Protein AF-A0A7V8AJG6-F1 (afdb_monomer_lite)

Structure (mmCIF, N/CA/C/O backbone):
data_AF-A0A7V8AJG6-F1
#
_entry.id   AF-A0A7V8AJG6-F1
#
loop_
_atom_site.group_PDB
_atom_site.id
_atom_site.type_symbol
_atom_site.label_atom_id
_atom_site.label_alt_id
_atom_site.label_comp_id
_atom_site.label_asym_id
_atom_site.label_entity_id
_atom_site.label_seq_id
_atom_site.pdbx_PDB_ins_code
_atom_site.Cartn_x
_atom_site.Cartn_y
_atom_site.Cartn_z
_atom_site.occupancy
_atom_site.B_iso_or_equiv
_atom_site.auth_seq_id
_atom_site.auth_comp_id
_atom_site.auth_asym_id
_atom_site.auth_atom_id
_atom_site.pdbx_PDB_model_num
ATOM 1 N N . MET A 1 1 ? -6.478 6.641 -13.872 1.00 59.28 1 MET A N 1
ATOM 2 C CA . MET A 1 1 ? -6.845 5.529 -12.967 1.00 59.28 1 MET A CA 1
ATOM 3 C C . MET A 1 1 ? -8.175 5.844 -12.331 1.00 59.28 1 MET A C 1
ATOM 5 O O . MET A 1 1 ? -8.424 7.017 -12.094 1.00 59.28 1 MET A O 1
ATOM 9 N N . ARG A 1 2 ? -9.049 4.852 -12.159 1.00 57.66 2 ARG A N 1
ATOM 10 C CA . ARG A 1 2 ? -10.428 5.064 -11.701 1.00 57.66 2 ARG A CA 1
ATOM 11 C C . ARG A 1 2 ? -10.681 4.279 -10.411 1.00 57.66 2 ARG A C 1
ATOM 13 O O . ARG A 1 2 ? -10.069 3.217 -10.276 1.00 57.66 2 ARG A O 1
ATOM 20 N N . PRO A 1 3 ? -11.588 4.755 -9.545 1.00 49.12 3 PRO A N 1
ATOM 21 C CA . PRO A 1 3 ? -12.053 3.985 -8.399 1.00 49.12 3 PRO A CA 1
ATOM 22 C C . PRO A 1 3 ? -12.578 2.600 -8.811 1.00 49.12 3 PRO A C 1
ATOM 24 O O . PRO A 1 3 ? -13.205 2.464 -9.868 1.00 49.12 3 PRO A O 1
ATOM 27 N N . GLY A 1 4 ? -12.282 1.574 -8.017 1.00 54.56 4 GLY A N 1
ATOM 28 C CA . GLY A 1 4 ? -12.655 0.171 -8.217 1.00 54.56 4 GLY A CA 1
ATOM 29 C C . GLY A 1 4 ? -11.875 -0.580 -9.303 1.00 54.56 4 GLY A C 1
ATOM 30 O O . GLY A 1 4 ? -12.322 -1.633 -9.759 1.00 54.56 4 GLY A O 1
ATOM 31 N N . ARG A 1 5 ? -10.747 -0.049 -9.796 1.00 72.69 5 ARG A N 1
ATOM 32 C CA . ARG A 1 5 ? -9.955 -0.676 -10.875 1.00 72.69 5 ARG A CA 1
ATOM 33 C C . ARG A 1 5 ? -8.585 -1.141 -10.393 1.00 72.69 5 ARG A C 1
ATOM 35 O O . ARG A 1 5 ? -8.051 -0.682 -9.396 1.00 72.69 5 ARG A O 1
ATOM 42 N N . THR A 1 6 ? -7.976 -2.012 -11.189 1.00 66.62 6 THR A N 1
ATOM 43 C CA . THR A 1 6 ? -6.756 -2.784 -10.905 1.00 66.62 6 THR A CA 1
ATOM 44 C C . THR A 1 6 ? -5.538 -1.986 -10.406 1.00 66.62 6 THR A C 1
ATOM 46 O O . THR A 1 6 ? -4.662 -2.567 -9.770 1.00 66.62 6 THR A O 1
ATOM 49 N N . LEU A 1 7 ? -5.468 -0.681 -10.687 1.00 70.75 7 LEU A N 1
ATOM 50 C CA . LEU A 1 7 ? -4.368 0.210 -10.295 1.00 70.75 7 LEU A CA 1
ATOM 51 C C . LEU A 1 7 ? -4.814 1.371 -9.392 1.00 70.75 7 LEU A C 1
ATOM 53 O O . LEU A 1 7 ? -4.050 2.308 -9.216 1.00 70.75 7 LEU A O 1
ATOM 57 N N . GLU A 1 8 ? -6.029 1.352 -8.840 1.00 71.12 8 GLU A N 1
ATOM 58 C CA . GLU A 1 8 ? -6.557 2.443 -8.003 1.00 71.12 8 GLU A CA 1
ATOM 59 C C . GLU A 1 8 ? -5.588 2.886 -6.896 1.00 71.12 8 GLU A C 1
ATOM 61 O O . GLU A 1 8 ? -5.387 4.081 -6.704 1.00 71.12 8 GLU A O 1
ATOM 66 N N . TYR A 1 9 ? -4.924 1.934 -6.243 1.00 66.88 9 TYR A N 1
ATOM 67 C CA . TYR A 1 9 ? -3.983 2.187 -5.147 1.00 66.88 9 TYR A CA 1
ATOM 68 C C . TYR A 1 9 ? -2.528 2.398 -5.613 1.00 66.88 9 TYR A C 1
ATOM 70 O O . TYR A 1 9 ? -1.617 2.526 -4.803 1.00 66.88 9 TYR A O 1
ATOM 78 N N . LEU A 1 10 ? -2.294 2.450 -6.930 1.00 75.06 10 LEU A N 1
ATOM 79 C CA . LEU A 1 10 ? -0.976 2.559 -7.572 1.00 75.06 10 LEU A CA 1
ATOM 80 C C . LEU A 1 10 ? -0.875 3.789 -8.480 1.00 75.06 10 LEU A C 1
ATOM 82 O O . LEU A 1 10 ? -0.187 3.762 -9.501 1.00 75.06 10 LEU A O 1
ATOM 86 N N . THR A 1 11 ? -1.558 4.875 -8.118 1.00 73.56 11 THR A N 1
ATOM 87 C CA . THR A 1 11 ? -1.636 6.124 -8.897 1.00 73.56 11 THR A CA 1
ATOM 88 C C . THR A 1 11 ? -0.284 6.710 -9.262 1.00 73.56 11 THR A C 1
ATOM 90 O O . THR A 1 11 ? -0.077 7.047 -10.429 1.00 73.56 11 THR A O 1
ATOM 93 N N . ASP A 1 12 ? 0.654 6.744 -8.319 1.00 74.75 12 ASP A N 1
ATOM 94 C CA . ASP A 1 12 ? 2.021 7.203 -8.571 1.00 74.75 12 ASP A CA 1
ATOM 95 C C . ASP A 1 12 ? 2.769 6.292 -9.566 1.00 74.75 12 ASP A C 1
ATOM 97 O O . ASP A 1 12 ? 3.378 6.773 -10.523 1.00 74.75 12 ASP A O 1
ATOM 101 N N . TRP A 1 13 ? 2.665 4.968 -9.408 1.00 83.75 13 TRP A N 1
ATOM 102 C CA . TRP A 1 13 ? 3.324 4.010 -10.300 1.00 83.75 13 TRP A CA 1
ATOM 103 C C . TRP A 1 13 ? 2.747 4.043 -11.717 1.00 83.75 13 TRP A C 1
ATOM 105 O O . TRP A 1 13 ? 3.478 4.187 -12.700 1.00 83.75 13 TRP A O 1
ATOM 115 N N . GLY A 1 14 ? 1.427 3.928 -11.863 1.00 85.19 14 GLY A N 1
ATOM 116 C CA . GLY A 1 14 ? 0.853 3.881 -13.204 1.00 85.19 14 GLY A CA 1
ATOM 117 C C . GLY A 1 14 ? 0.744 5.244 -13.886 1.00 85.19 14 GLY A C 1
ATOM 118 O O . GLY A 1 14 ? 0.647 5.277 -15.108 1.00 85.19 14 GLY A O 1
ATOM 119 N N . GLY A 1 15 ? 0.875 6.358 -13.155 1.00 85.62 15 GLY A N 1
ATOM 120 C CA . GLY A 1 15 ? 1.160 7.665 -13.757 1.00 85.62 15 GLY A CA 1
ATOM 121 C C . GLY A 1 15 ? 2.518 7.699 -14.474 1.00 85.62 15 GLY A C 1
ATOM 122 O O . GLY A 1 15 ? 2.667 8.372 -15.490 1.00 85.62 15 GLY A O 1
ATOM 123 N N . LYS A 1 16 ? 3.494 6.909 -14.004 1.00 89.19 16 LYS A N 1
ATOM 124 C CA . LYS A 1 16 ? 4.844 6.794 -14.590 1.00 89.19 16 LYS A CA 1
ATOM 125 C C . LYS A 1 16 ? 4.948 5.726 -15.683 1.00 89.19 16 LYS A C 1
ATOM 127 O O . LYS A 1 16 ? 5.902 5.745 -16.461 1.00 89.19 16 LYS A O 1
ATOM 132 N N . THR A 1 17 ? 3.977 4.815 -15.769 1.00 90.50 17 THR A N 1
ATOM 133 C CA . THR A 1 17 ? 4.015 3.655 -16.679 1.00 90.50 17 THR A CA 1
ATOM 134 C C . THR A 1 17 ? 4.162 4.024 -18.160 1.00 90.50 17 THR A C 1
ATOM 136 O O . THR A 1 17 ? 4.997 3.397 -18.811 1.00 90.50 17 THR A O 1
ATOM 139 N N . PRO A 1 18 ? 3.476 5.047 -18.713 1.00 93.50 18 PRO A N 1
ATOM 140 C CA . PRO A 1 18 ? 3.686 5.437 -20.111 1.00 93.50 18 PRO A CA 1
ATOM 141 C C . PRO A 1 18 ? 5.137 5.844 -20.408 1.00 93.50 18 PRO A C 1
ATOM 143 O O . PRO A 1 18 ? 5.729 5.391 -21.384 1.00 93.50 18 PRO A O 1
ATOM 146 N N . GLY A 1 19 ? 5.748 6.642 -19.524 1.00 94.56 19 GLY A N 1
ATOM 147 C CA . GLY A 1 19 ? 7.148 7.049 -19.663 1.00 94.56 19 GLY A CA 1
ATOM 148 C C . GLY A 1 19 ? 8.129 5.889 -19.466 1.00 94.56 19 GLY A C 1
ATOM 149 O O . GLY A 1 19 ? 9.150 5.825 -20.144 1.00 94.56 19 GLY A O 1
ATOM 150 N N . MET A 1 20 ? 7.823 4.947 -18.569 1.00 96.19 20 MET A N 1
ATOM 151 C CA . MET A 1 20 ? 8.614 3.723 -18.403 1.00 96.19 20 MET A CA 1
ATOM 152 C C . MET A 1 20 ? 8.564 2.842 -19.655 1.00 96.19 20 MET A C 1
ATOM 154 O O . MET A 1 20 ? 9.616 2.399 -20.105 1.00 96.19 20 MET A O 1
ATOM 158 N N . ALA A 1 21 ? 7.383 2.654 -20.254 1.00 97.19 21 ALA A N 1
ATOM 159 C CA . ALA A 1 21 ? 7.225 1.893 -21.493 1.00 97.19 21 ALA A CA 1
ATOM 160 C C . ALA A 1 21 ? 8.066 2.484 -22.633 1.00 97.19 21 ALA A C 1
ATOM 162 O O . ALA A 1 21 ? 8.790 1.750 -23.299 1.00 97.19 21 ALA A O 1
ATOM 163 N N . ALA A 1 22 ? 8.051 3.812 -22.796 1.00 96.94 22 ALA A N 1
ATOM 164 C CA . ALA A 1 22 ? 8.871 4.494 -23.797 1.00 96.94 22 ALA A CA 1
ATOM 165 C C . ALA A 1 22 ? 10.381 4.270 -23.578 1.00 96.94 22 ALA A C 1
ATOM 167 O O . ALA A 1 22 ? 11.114 4.006 -24.528 1.00 96.94 22 ALA A O 1
ATOM 168 N N . ARG A 1 23 ? 10.858 4.317 -22.325 1.00 97.50 23 ARG A N 1
ATOM 169 C CA . ARG A 1 23 ? 12.274 4.048 -22.009 1.00 97.50 23 ARG A CA 1
ATOM 170 C C . ARG A 1 23 ? 12.662 2.596 -22.273 1.00 97.50 23 ARG A C 1
ATOM 172 O O . ARG A 1 23 ? 13.728 2.358 -22.828 1.00 97.50 23 ARG A O 1
ATOM 179 N N . VAL A 1 24 ? 11.810 1.638 -21.904 1.00 97.94 24 VAL A N 1
ATOM 180 C CA . VAL A 1 24 ? 12.038 0.212 -22.191 1.00 97.94 24 VAL A CA 1
ATOM 181 C C . VAL A 1 24 ? 12.092 -0.026 -23.700 1.00 97.94 24 VAL A C 1
ATOM 183 O O . VAL A 1 24 ? 13.005 -0.700 -24.165 1.00 97.94 24 VAL A O 1
ATOM 186 N N . ALA A 1 25 ? 11.185 0.582 -24.471 1.00 97.88 25 ALA A N 1
ATOM 187 C CA . ALA A 1 25 ? 11.209 0.506 -25.930 1.00 97.88 25 ALA A CA 1
ATOM 188 C C . ALA A 1 25 ? 12.516 1.066 -26.514 1.00 97.88 25 ALA A C 1
ATOM 190 O O . ALA A 1 25 ? 13.103 0.442 -27.393 1.00 97.88 25 ALA A O 1
ATOM 191 N N . GLY A 1 26 ? 13.012 2.189 -25.983 1.00 96.69 26 GLY A N 1
ATOM 192 C CA . GLY A 1 26 ? 14.315 2.741 -26.361 1.00 96.69 26 GLY A CA 1
ATOM 193 C C . GLY A 1 26 ? 15.481 1.797 -26.046 1.00 96.69 26 GLY A C 1
ATOM 194 O O . GLY A 1 26 ? 16.350 1.602 -26.889 1.00 96.69 26 GLY A O 1
ATOM 195 N N . ILE A 1 27 ? 15.478 1.154 -24.873 1.00 96.75 27 ILE A N 1
ATOM 196 C CA . ILE A 1 27 ? 16.500 0.157 -24.508 1.00 96.75 27 ILE A CA 1
ATOM 197 C C . ILE A 1 27 ? 16.455 -1.036 -25.465 1.00 96.75 27 ILE A C 1
ATOM 199 O O . ILE A 1 27 ? 17.495 -1.432 -25.984 1.00 96.75 27 ILE A O 1
ATOM 203 N N . PHE A 1 28 ? 15.269 -1.592 -25.724 1.00 97.06 28 PHE A N 1
ATOM 204 C CA . PHE A 1 28 ? 15.108 -2.703 -26.665 1.00 97.06 28 PHE A CA 1
ATOM 205 C C . PHE A 1 28 ? 15.607 -2.325 -28.058 1.00 97.06 28 PHE A C 1
ATOM 207 O O . PHE A 1 28 ? 16.354 -3.087 -28.662 1.00 97.06 28 PHE A O 1
ATOM 214 N N . HIS A 1 29 ? 15.247 -1.130 -28.532 1.00 96.81 29 HIS A N 1
ATOM 215 C CA . HIS A 1 29 ? 15.690 -0.626 -29.824 1.00 96.81 29 HIS A CA 1
ATOM 216 C C . HIS A 1 29 ? 17.216 -0.539 -29.901 1.00 96.81 29 HIS A C 1
ATOM 218 O O . HIS A 1 29 ? 17.800 -1.128 -30.802 1.00 96.81 29 HIS A O 1
ATOM 224 N N . VAL A 1 30 ? 17.865 0.125 -28.938 1.00 96.12 30 VAL A N 1
ATOM 225 C CA . VAL A 1 30 ? 19.330 0.270 -28.917 1.00 96.12 30 VAL A CA 1
ATOM 226 C C . VAL A 1 30 ? 20.022 -1.090 -28.885 1.00 96.12 30 VAL A C 1
ATOM 228 O O . VAL A 1 30 ? 20.974 -1.304 -29.626 1.00 96.12 30 VAL A O 1
ATOM 231 N N . VAL A 1 31 ? 19.548 -2.026 -28.058 1.00 95.12 31 VAL A N 1
ATOM 232 C CA . VAL A 1 31 ? 20.142 -3.370 -27.958 1.00 95.12 31 VAL A CA 1
ATOM 233 C C . VAL A 1 31 ? 20.051 -4.128 -29.284 1.00 95.12 31 VAL A C 1
ATOM 235 O O . VAL A 1 31 ? 20.980 -4.848 -29.639 1.00 95.12 31 VAL A O 1
ATOM 238 N N . GLU A 1 32 ? 18.965 -3.956 -30.035 1.00 92.19 32 GLU A N 1
ATOM 239 C CA . GLU A 1 32 ? 18.766 -4.630 -31.323 1.00 92.19 32 GLU A CA 1
ATOM 240 C C . GLU A 1 32 ? 19.537 -3.981 -32.473 1.00 92.19 32 GLU A C 1
ATOM 242 O O . GLU A 1 32 ? 19.969 -4.675 -33.392 1.00 92.19 32 GLU A O 1
ATOM 247 N N . THR A 1 33 ? 19.734 -2.664 -32.426 1.00 92.50 33 THR A N 1
ATOM 248 C CA . THR A 1 33 ? 20.359 -1.896 -33.513 1.00 92.50 33 THR A CA 1
ATOM 249 C C . THR A 1 33 ? 21.839 -1.598 -33.288 1.00 92.50 33 THR A C 1
ATOM 251 O O . THR A 1 33 ? 22.509 -1.131 -34.210 1.00 92.50 33 THR A O 1
ATOM 254 N N . VAL A 1 34 ? 22.393 -1.913 -32.107 1.00 89.94 34 VAL A N 1
ATOM 255 C CA . VAL A 1 34 ? 23.791 -1.604 -31.754 1.00 89.94 34 VAL A CA 1
ATOM 256 C C . VAL A 1 34 ? 24.802 -2.183 -32.746 1.00 89.94 34 VAL A C 1
ATOM 258 O O . VAL A 1 34 ? 25.737 -1.492 -33.135 1.00 89.94 34 VAL A O 1
ATOM 261 N N . ILE A 1 35 ? 24.601 -3.419 -33.215 1.00 90.81 35 ILE A N 1
ATOM 262 C CA . ILE A 1 35 ? 25.522 -4.074 -34.160 1.00 90.81 35 ILE A CA 1
ATOM 263 C C . ILE A 1 35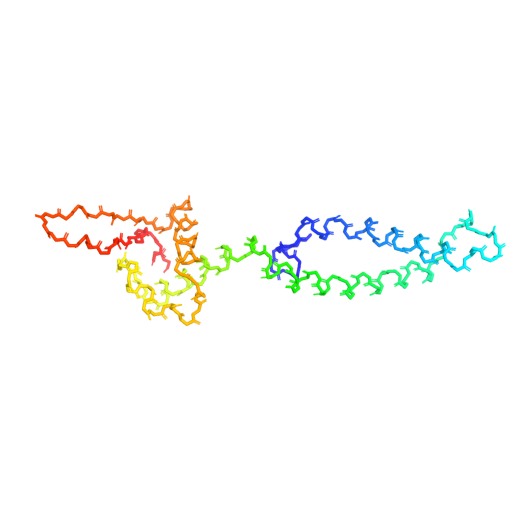 ? 25.449 -3.402 -35.537 1.00 90.81 35 ILE A C 1
ATOM 265 O O . ILE A 1 35 ? 26.476 -3.152 -36.166 1.00 90.81 35 ILE A O 1
ATOM 269 N N . ALA A 1 36 ? 24.239 -3.071 -35.989 1.00 90.00 36 ALA A N 1
ATOM 270 C CA . ALA A 1 36 ? 24.003 -2.422 -37.277 1.00 90.00 36 ALA A CA 1
ATOM 271 C C . ALA A 1 36 ? 24.352 -0.922 -37.277 1.00 90.00 36 ALA A C 1
ATOM 273 O O . ALA A 1 36 ? 24.395 -0.309 -38.337 1.00 90.00 36 ALA A O 1
ATOM 274 N N . HIS A 1 37 ? 24.630 -0.341 -36.107 1.00 88.62 37 HIS A N 1
ATOM 275 C CA . HIS A 1 37 ? 24.880 1.087 -35.911 1.00 88.62 37 HIS A CA 1
ATOM 276 C C . HIS A 1 37 ? 23.710 2.003 -36.308 1.00 88.62 37 HIS A C 1
ATOM 278 O O . HIS A 1 37 ? 23.904 3.168 -36.649 1.00 88.62 37 HIS A O 1
ATOM 284 N N . THR A 1 38 ? 22.479 1.492 -36.216 1.00 90.62 38 THR A N 1
ATOM 285 C CA . THR A 1 38 ? 21.252 2.190 -36.639 1.00 90.62 38 THR A CA 1
ATOM 286 C C . THR A 1 38 ? 20.400 2.707 -35.475 1.00 90.62 38 THR A C 1
ATOM 288 O O . THR A 1 38 ? 19.229 3.015 -35.643 1.00 90.62 38 THR A O 1
ATOM 291 N N . TRP A 1 39 ? 20.971 2.872 -34.278 1.00 88.31 39 TRP A N 1
ATOM 292 C CA . TRP A 1 39 ? 20.239 3.321 -33.076 1.00 88.31 39 TRP A CA 1
ATOM 293 C C . TRP A 1 39 ? 19.711 4.764 -33.124 1.00 88.31 39 TRP A C 1
ATOM 295 O O . TRP A 1 39 ? 19.058 5.209 -32.182 1.00 88.31 39 TRP A O 1
ATOM 305 N N . GLN A 1 40 ? 20.060 5.526 -34.163 1.00 90.38 40 GLN A N 1
ATOM 306 C CA . GLN A 1 40 ? 19.512 6.863 -34.404 1.00 90.38 40 GLN A CA 1
ATOM 307 C C . GLN A 1 40 ? 18.220 6.836 -35.226 1.00 90.38 40 GLN A C 1
ATOM 309 O O . GLN A 1 40 ? 17.581 7.876 -35.381 1.00 90.38 40 GLN A O 1
ATOM 314 N N . GLU A 1 41 ? 17.845 5.675 -35.761 1.00 92.75 41 GLU A N 1
ATOM 315 C CA . GLU A 1 41 ? 16.577 5.499 -36.456 1.00 92.75 41 GLU A CA 1
ATOM 316 C C . GLU A 1 41 ? 15.396 5.528 -35.477 1.00 92.75 41 GLU A C 1
ATOM 318 O O . GLU A 1 41 ? 15.539 5.411 -34.257 1.00 92.75 41 GLU A O 1
ATOM 323 N N . GLU A 1 42 ? 14.195 5.718 -36.019 1.00 95.31 42 GLU A N 1
ATOM 324 C CA . GLU A 1 42 ? 12.981 5.736 -35.211 1.00 95.31 42 GLU A CA 1
ATOM 325 C C . GLU A 1 42 ? 12.700 4.362 -34.589 1.00 95.31 42 GLU A C 1
ATOM 327 O O . GLU A 1 42 ? 12.921 3.314 -35.199 1.00 95.31 42 GLU A O 1
ATOM 332 N N . VAL A 1 43 ? 12.149 4.360 -33.370 1.00 96.12 43 VAL A N 1
ATOM 333 C CA . VAL A 1 43 ? 11.765 3.124 -32.678 1.00 96.12 43 VAL A CA 1
ATOM 334 C C . VAL A 1 43 ? 10.609 2.452 -33.434 1.00 96.12 43 VAL A C 1
ATOM 336 O O . VAL A 1 43 ? 9.519 3.027 -33.502 1.00 96.12 43 VAL A O 1
ATOM 339 N N . PRO A 1 44 ? 10.781 1.216 -33.944 1.00 96.00 44 PRO A N 1
ATOM 340 C CA . PRO A 1 44 ? 9.721 0.530 -34.668 1.00 96.00 44 PRO A CA 1
ATOM 341 C C . PRO A 1 44 ? 8.512 0.229 -33.779 1.00 96.00 44 PRO A C 1
ATOM 343 O O . PRO A 1 44 ? 8.647 -0.093 -32.593 1.00 96.00 44 PRO A O 1
ATOM 346 N N . LEU A 1 45 ? 7.319 0.206 -34.380 1.00 96.94 45 LEU A N 1
ATOM 347 C CA . LEU A 1 45 ? 6.076 -0.134 -33.676 1.00 96.94 45 LEU A CA 1
ATOM 348 C C . LEU A 1 45 ? 6.152 -1.506 -32.984 1.00 96.94 45 LEU A C 1
ATOM 350 O O . LEU A 1 45 ? 5.669 -1.661 -31.865 1.00 96.94 45 LEU A O 1
ATOM 354 N N . ALA A 1 46 ? 6.800 -2.489 -33.616 1.00 97.00 46 ALA A N 1
ATOM 355 C CA . ALA A 1 46 ? 6.995 -3.821 -33.045 1.00 97.00 46 ALA A CA 1
ATOM 356 C C . ALA A 1 46 ? 7.841 -3.796 -31.757 1.00 97.00 46 ALA A C 1
ATOM 358 O O . ALA A 1 46 ? 7.572 -4.541 -30.813 1.00 97.00 46 ALA A O 1
ATOM 359 N N . THR A 1 47 ? 8.838 -2.913 -31.679 1.00 97.25 47 THR A N 1
ATOM 360 C CA . THR A 1 47 ? 9.656 -2.727 -30.474 1.00 97.25 47 THR A CA 1
ATOM 361 C C . THR A 1 47 ? 8.839 -2.093 -29.354 1.00 97.25 47 THR A C 1
ATOM 363 O O . THR A 1 47 ? 8.893 -2.559 -28.214 1.00 97.25 47 THR A O 1
ATOM 366 N N . MET A 1 48 ? 8.008 -1.099 -29.681 1.00 97.69 48 MET A N 1
ATOM 367 C CA . MET A 1 48 ? 7.078 -0.506 -28.719 1.00 97.69 48 MET A CA 1
ATOM 368 C C . MET A 1 48 ? 6.052 -1.528 -28.204 1.00 97.69 48 MET A C 1
ATOM 370 O O . MET A 1 48 ? 5.793 -1.578 -27.004 1.00 97.69 48 MET A O 1
ATOM 374 N N . ALA A 1 49 ? 5.509 -2.382 -29.076 1.00 97.94 49 ALA A N 1
ATOM 375 C CA . ALA A 1 49 ? 4.571 -3.435 -28.683 1.00 97.94 49 ALA A CA 1
ATOM 376 C C . ALA A 1 49 ? 5.194 -4.403 -27.661 1.00 97.94 49 ALA A C 1
ATOM 378 O O . ALA A 1 49 ? 4.626 -4.621 -26.594 1.00 97.94 49 ALA A O 1
ATOM 379 N N . ARG A 1 50 ? 6.418 -4.885 -27.913 1.00 97.69 50 ARG A N 1
ATOM 380 C CA . ARG A 1 50 ? 7.138 -5.761 -26.969 1.00 97.69 50 ARG A CA 1
ATOM 381 C C . ARG A 1 50 ? 7.445 -5.073 -25.638 1.00 97.69 50 ARG A C 1
ATOM 383 O O . ARG A 1 50 ? 7.392 -5.707 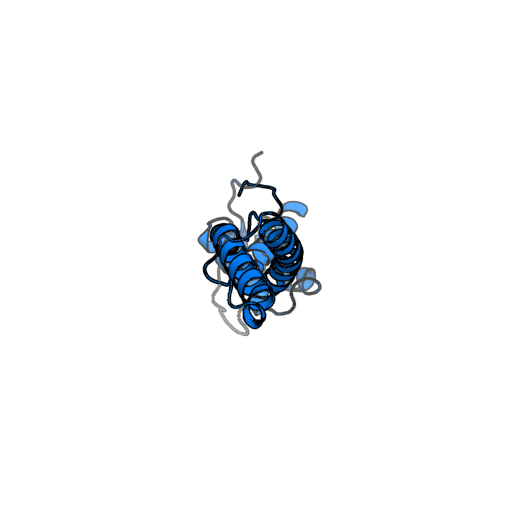-24.587 1.00 97.69 50 ARG A O 1
ATOM 390 N N . ALA A 1 51 ? 7.750 -3.775 -25.658 1.00 97.94 51 ALA A N 1
ATOM 391 C CA . ALA A 1 51 ? 7.937 -3.000 -24.433 1.00 97.94 51 ALA A CA 1
ATOM 392 C C . ALA A 1 51 ? 6.636 -2.880 -23.623 1.00 97.94 51 ALA A C 1
ATOM 394 O O . ALA A 1 51 ? 6.670 -2.957 -22.394 1.00 97.94 51 ALA A O 1
ATOM 395 N N . LEU A 1 52 ? 5.488 -2.732 -24.290 1.00 97.38 52 LEU A N 1
ATOM 396 C CA . LEU A 1 52 ? 4.178 -2.733 -23.636 1.00 97.38 52 LEU A CA 1
ATOM 397 C C . LEU A 1 52 ? 3.847 -4.101 -23.025 1.00 97.38 52 LEU A C 1
ATOM 399 O O . LEU A 1 52 ? 3.396 -4.141 -21.880 1.00 97.38 52 LEU A O 1
ATOM 403 N N . ASP A 1 53 ? 4.141 -5.199 -23.726 1.00 97.56 53 ASP A N 1
ATOM 404 C CA . ASP A 1 53 ? 3.966 -6.560 -23.200 1.00 97.56 53 ASP A CA 1
ATOM 405 C C . ASP A 1 53 ? 4.821 -6.788 -21.946 1.00 97.56 53 ASP A C 1
ATOM 407 O O . ASP A 1 53 ? 4.329 -7.256 -20.915 1.00 97.56 53 ASP A O 1
ATOM 411 N N . TYR A 1 54 ? 6.089 -6.366 -21.985 1.00 97.19 54 TYR A N 1
ATOM 412 C CA . TYR A 1 54 ? 6.964 -6.381 -20.814 1.00 97.19 54 TYR A CA 1
ATOM 413 C C . TYR A 1 54 ? 6.378 -5.558 -19.657 1.00 97.19 54 TYR A C 1
ATOM 415 O O . TYR A 1 54 ? 6.305 -6.030 -18.519 1.00 97.19 54 TYR A O 1
ATOM 423 N N . MET A 1 55 ? 5.915 -4.335 -19.935 1.00 96.44 55 MET A N 1
ATOM 424 C CA . MET A 1 55 ? 5.344 -3.458 -18.912 1.00 96.44 55 MET A CA 1
ATOM 425 C C . MET A 1 55 ? 4.053 -4.012 -18.309 1.00 96.44 55 MET A C 1
ATOM 427 O O . MET A 1 55 ? 3.797 -3.768 -17.127 1.00 96.44 55 MET A O 1
ATOM 431 N N . ALA A 1 56 ? 3.256 -4.777 -19.059 1.00 93.88 56 ALA A N 1
ATOM 432 C CA . ALA A 1 56 ? 2.078 -5.452 -18.522 1.00 93.88 56 ALA A CA 1
ATOM 433 C C . ALA A 1 56 ? 2.468 -6.460 -17.426 1.00 93.88 56 ALA A C 1
ATOM 435 O O . ALA A 1 56 ? 1.893 -6.444 -16.333 1.00 93.88 56 ALA A O 1
ATOM 436 N N . VAL A 1 57 ? 3.505 -7.266 -17.675 1.00 95.44 57 VAL A N 1
ATOM 437 C CA . VAL A 1 57 ? 4.037 -8.231 -16.698 1.00 95.44 57 VAL A CA 1
ATOM 438 C C . VAL A 1 57 ? 4.682 -7.511 -15.512 1.00 95.44 57 VAL A C 1
ATOM 440 O O . VAL A 1 57 ? 4.356 -7.797 -14.359 1.00 95.44 57 VAL A O 1
ATOM 443 N N . ALA A 1 58 ? 5.528 -6.511 -15.769 1.00 93.56 58 ALA A N 1
ATOM 444 C CA . ALA A 1 58 ? 6.162 -5.712 -14.719 1.00 93.56 58 ALA A CA 1
ATOM 445 C C . ALA A 1 58 ? 5.127 -5.028 -13.809 1.00 93.56 58 ALA A C 1
ATOM 447 O O . ALA A 1 58 ? 5.301 -4.969 -12.593 1.00 93.56 58 ALA A O 1
ATOM 448 N N . THR A 1 59 ? 4.009 -4.568 -14.375 1.00 90.69 59 THR A N 1
ATOM 449 C CA . THR A 1 59 ? 2.904 -3.974 -13.613 1.00 90.69 59 THR A CA 1
ATOM 450 C C . THR A 1 59 ? 2.217 -5.002 -12.714 1.00 90.69 59 THR A C 1
ATOM 452 O O . THR A 1 59 ? 1.868 -4.678 -11.578 1.00 90.69 59 THR A O 1
ATOM 455 N N . ALA A 1 60 ? 2.053 -6.249 -13.165 1.00 89.69 60 ALA A N 1
ATOM 456 C CA . ALA A 1 60 ? 1.523 -7.319 -12.320 1.00 89.69 60 ALA A CA 1
ATOM 457 C C . ALA A 1 60 ? 2.437 -7.603 -11.113 1.00 89.69 60 ALA A C 1
ATOM 459 O O . ALA A 1 60 ? 1.945 -7.727 -9.991 1.00 89.69 60 ALA A O 1
ATOM 460 N N . HIS A 1 61 ? 3.758 -7.619 -11.315 1.00 89.44 61 HIS A N 1
ATOM 461 C CA . HIS A 1 61 ? 4.722 -7.773 -10.222 1.00 89.44 61 HIS A CA 1
ATOM 462 C C . HIS A 1 61 ? 4.758 -6.566 -9.287 1.00 89.44 61 HIS A C 1
ATOM 464 O O . HIS A 1 61 ? 4.763 -6.741 -8.070 1.00 89.44 61 HIS A O 1
ATOM 470 N N . ALA A 1 62 ? 4.719 -5.347 -9.831 1.00 86.19 62 ALA A N 1
ATOM 471 C CA . ALA A 1 62 ? 4.659 -4.128 -9.034 1.00 86.19 62 ALA A CA 1
ATOM 472 C C . ALA A 1 62 ? 3.456 -4.164 -8.083 1.00 86.19 62 ALA A C 1
ATOM 474 O O . ALA A 1 62 ? 3.606 -3.878 -6.901 1.00 86.19 62 ALA A O 1
ATOM 475 N N . ARG A 1 63 ? 2.283 -4.611 -8.551 1.00 82.69 63 ARG A N 1
ATOM 476 C CA . ARG A 1 63 ? 1.099 -4.776 -7.692 1.00 82.69 63 ARG A CA 1
ATOM 477 C C . ARG A 1 63 ? 1.357 -5.680 -6.489 1.00 82.69 63 ARG A C 1
ATOM 479 O O . ARG A 1 63 ? 1.005 -5.306 -5.375 1.00 82.69 63 ARG A O 1
ATOM 486 N N . GLN A 1 64 ? 1.975 -6.841 -6.697 1.00 81.44 64 GLN A N 1
ATOM 487 C CA . GLN A 1 64 ? 2.322 -7.733 -5.589 1.00 81.44 64 GLN A CA 1
ATOM 488 C C . GLN A 1 64 ? 3.367 -7.110 -4.661 1.00 81.44 64 GLN A C 1
ATOM 490 O O . GLN A 1 64 ? 3.189 -7.142 -3.449 1.00 81.44 64 GLN A O 1
ATOM 495 N N . ALA A 1 65 ? 4.420 -6.502 -5.208 1.00 81.31 65 ALA A N 1
ATOM 496 C CA . ALA A 1 65 ? 5.471 -5.876 -4.412 1.00 81.31 65 ALA A CA 1
ATOM 497 C C . ALA A 1 65 ? 4.928 -4.724 -3.549 1.00 81.31 65 ALA A C 1
ATOM 499 O O . ALA A 1 65 ? 5.168 -4.681 -2.346 1.00 81.31 65 ALA A O 1
ATOM 500 N N . PHE A 1 66 ? 4.124 -3.827 -4.124 1.00 70.31 66 PHE A N 1
ATOM 501 C CA . PHE A 1 66 ? 3.536 -2.702 -3.394 1.00 70.31 66 PHE A CA 1
ATOM 502 C C . PHE A 1 66 ? 2.497 -3.134 -2.360 1.00 70.31 66 PHE A C 1
ATOM 504 O O . PHE A 1 66 ? 2.432 -2.526 -1.294 1.00 70.31 66 PHE A O 1
ATOM 511 N N . SER A 1 67 ? 1.764 -4.224 -2.611 1.00 67.88 67 SER A N 1
ATOM 512 C CA . SER A 1 67 ? 0.913 -4.842 -1.587 1.00 67.88 67 SER A CA 1
ATOM 513 C C . SER A 1 67 ? 1.709 -5.280 -0.351 1.00 67.88 67 SER A C 1
ATOM 515 O O . SER A 1 67 ? 1.133 -5.380 0.727 1.00 67.88 67 SER A O 1
ATOM 517 N N . ILE A 1 68 ? 3.013 -5.540 -0.488 1.00 68.12 68 ILE A N 1
ATOM 518 C CA . ILE A 1 68 ? 3.898 -5.965 0.604 1.00 68.12 68 ILE A CA 1
ATOM 519 C C . ILE A 1 68 ? 4.595 -4.756 1.270 1.00 68.12 68 ILE A C 1
ATOM 521 O O . ILE A 1 68 ? 4.947 -4.823 2.445 1.00 68.12 68 ILE A O 1
ATOM 525 N N . MET A 1 69 ? 4.774 -3.628 0.565 1.00 63.31 69 MET A N 1
ATOM 526 C CA . MET A 1 69 ? 5.643 -2.506 0.981 1.00 63.31 69 MET A CA 1
ATOM 527 C C . MET A 1 69 ? 4.985 -1.405 1.850 1.00 63.31 69 MET A C 1
ATOM 529 O O . MET A 1 69 ? 5.637 -0.416 2.173 1.00 63.31 69 MET A O 1
ATOM 533 N N . GLY A 1 70 ? 3.746 -1.573 2.323 1.00 54.97 70 GLY A N 1
ATOM 534 C CA . GLY A 1 70 ? 3.300 -0.928 3.574 1.00 54.97 70 GLY A CA 1
ATOM 535 C C . GLY A 1 70 ? 2.445 0.350 3.501 1.00 54.97 70 GLY A C 1
ATOM 536 O O . GLY A 1 70 ? 1.715 0.610 4.456 1.00 54.97 70 GLY A O 1
ATOM 537 N N . SER A 1 71 ? 2.420 1.118 2.405 1.00 55.16 71 SER A N 1
ATOM 538 C CA . SER A 1 71 ? 1.518 2.291 2.313 1.00 55.16 71 SER A CA 1
ATOM 539 C C . SER A 1 71 ? 0.043 1.891 2.172 1.00 55.16 71 SER A C 1
ATOM 541 O O . SER A 1 71 ? -0.838 2.558 2.707 1.00 55.16 71 SER A O 1
ATOM 543 N N . ASP A 1 72 ? -0.215 0.764 1.509 1.00 67.00 72 ASP A N 1
ATOM 544 C CA . ASP A 1 72 ? -1.538 0.134 1.420 1.00 67.00 72 ASP A CA 1
ATOM 545 C C . ASP A 1 72 ? -1.862 -0.669 2.695 1.00 67.00 72 ASP A C 1
ATOM 547 O O . ASP A 1 72 ? -3.012 -0.808 3.097 1.00 67.00 72 ASP A O 1
ATOM 551 N N . GLN A 1 73 ? -0.840 -1.127 3.425 1.00 69.94 73 GLN A N 1
ATOM 552 C CA . GLN A 1 73 ? -1.034 -1.964 4.608 1.00 69.94 73 GLN A CA 1
ATOM 553 C C . GLN A 1 73 ? -1.751 -1.221 5.738 1.00 69.94 73 GLN A C 1
ATOM 555 O O . GLN A 1 73 ? -2.614 -1.814 6.382 1.00 69.94 73 GLN A O 1
ATOM 560 N N . ARG A 1 74 ? -1.437 0.060 5.988 1.00 77.38 74 ARG A N 1
ATOM 561 C CA . ARG A 1 74 ? -2.116 0.842 7.039 1.00 77.38 74 ARG A CA 1
ATOM 562 C C . ARG A 1 74 ? -3.598 1.048 6.711 1.00 77.38 74 ARG A C 1
ATOM 564 O O . ARG A 1 74 ? -4.444 0.864 7.585 1.00 77.38 74 ARG A O 1
ATOM 571 N N . LEU A 1 75 ? -3.918 1.344 5.448 1.00 82.00 75 LEU A N 1
ATOM 572 C CA . LEU A 1 75 ? -5.298 1.494 4.981 1.00 82.00 75 LEU A CA 1
ATOM 573 C C . LEU A 1 75 ? -6.049 0.157 4.980 1.00 82.00 75 LEU A C 1
ATOM 575 O O . LEU A 1 75 ? -7.141 0.085 5.530 1.00 82.00 75 LEU A O 1
ATOM 579 N N . ALA A 1 76 ? -5.452 -0.911 4.451 1.00 80.25 76 ALA A N 1
ATOM 580 C CA . ALA A 1 76 ? -6.030 -2.253 4.454 1.00 80.25 76 ALA A CA 1
ATOM 581 C C . ALA A 1 76 ? -6.250 -2.791 5.879 1.00 80.25 76 ALA A C 1
ATOM 583 O O . ALA A 1 76 ? -7.257 -3.443 6.158 1.00 80.25 76 ALA A O 1
ATOM 584 N N . SER A 1 77 ? -5.338 -2.488 6.805 1.00 86.44 77 SER A N 1
ATOM 585 C CA . SER A 1 77 ? -5.475 -2.845 8.220 1.00 86.44 77 SER A CA 1
ATOM 586 C C . SER A 1 77 ? -6.620 -2.073 8.882 1.00 86.44 77 SER A C 1
ATOM 588 O O . SER A 1 77 ? -7.416 -2.672 9.606 1.00 86.44 77 SER A O 1
ATOM 590 N N . ALA A 1 78 ? -6.766 -0.776 8.588 1.00 91.31 78 ALA A N 1
ATOM 591 C CA . ALA A 1 78 ? -7.907 0.023 9.038 1.00 91.31 78 ALA A CA 1
ATOM 592 C C . ALA A 1 78 ? -9.236 -0.452 8.432 1.00 91.31 78 ALA A C 1
ATOM 594 O O . ALA A 1 78 ? -10.222 -0.545 9.157 1.00 91.31 78 ALA A O 1
ATOM 595 N N . GLN A 1 79 ? -9.258 -0.821 7.147 1.00 88.75 79 GLN A N 1
ATOM 596 C CA . GLN A 1 79 ? -10.429 -1.388 6.470 1.00 88.75 79 GLN A CA 1
ATOM 597 C C . GLN A 1 79 ? -10.875 -2.689 7.148 1.00 88.75 79 GLN A C 1
ATOM 599 O O . GLN A 1 79 ? -12.037 -2.837 7.508 1.00 88.75 79 GLN A O 1
ATOM 604 N N . ARG A 1 80 ? -9.938 -3.606 7.412 1.00 89.38 80 ARG A N 1
ATOM 605 C CA . ARG A 1 80 ? -10.234 -4.877 8.086 1.00 89.38 80 ARG A CA 1
ATOM 606 C C . ARG A 1 80 ? -10.731 -4.680 9.516 1.00 89.38 80 ARG A C 1
ATOM 608 O O . ARG A 1 80 ? -11.645 -5.371 9.964 1.00 89.38 80 ARG A O 1
ATOM 615 N N . LEU A 1 81 ? -10.119 -3.749 10.248 1.00 94.19 81 LEU A N 1
ATOM 616 C CA . LEU A 1 81 ? -10.594 -3.365 11.573 1.00 94.19 81 LEU A CA 1
ATOM 617 C C . LEU A 1 81 ? -12.019 -2.798 11.490 1.00 94.19 81 LEU A C 1
ATOM 619 O O . LEU A 1 81 ? -12.861 -3.167 12.305 1.00 94.19 81 LEU A O 1
ATOM 623 N N . TRP A 1 82 ? -12.301 -1.960 10.490 1.00 94.44 82 TRP A N 1
ATOM 624 C CA . TRP A 1 82 ? -13.626 -1.397 10.254 1.00 94.44 82 TRP A CA 1
ATOM 625 C C . TRP A 1 82 ? -14.677 -2.470 9.940 1.00 94.44 82 TRP A C 1
ATOM 627 O O . TRP A 1 82 ? -15.712 -2.501 10.596 1.00 94.44 82 TRP A O 1
ATOM 637 N N . GLU A 1 83 ? -14.393 -3.410 9.038 1.00 91.25 83 GLU A N 1
ATOM 638 C CA . GLU A 1 83 ? -15.283 -4.539 8.714 1.00 91.25 83 GLU A CA 1
ATOM 639 C C . GLU A 1 83 ? -15.623 -5.378 9.956 1.00 91.25 83 GLU A C 1
ATOM 641 O O . GLU A 1 83 ? -16.765 -5.797 10.174 1.00 91.25 83 GLU A O 1
ATOM 646 N N . TRP A 1 84 ? -14.638 -5.602 10.829 1.00 93.69 84 TRP A N 1
ATOM 647 C CA . TRP A 1 84 ? -14.874 -6.275 12.102 1.00 93.69 84 TRP A CA 1
ATOM 648 C C . TRP A 1 84 ? -15.755 -5.444 13.049 1.00 93.69 84 TRP A C 1
ATOM 650 O O . TRP A 1 84 ? -16.636 -5.997 13.706 1.00 93.69 84 TRP A O 1
ATOM 660 N N . ILE A 1 85 ? -15.566 -4.126 13.130 1.00 94.56 85 ILE A N 1
ATOM 661 C CA . ILE A 1 85 ? -16.425 -3.239 13.932 1.00 94.56 85 ILE A CA 1
ATOM 662 C C . ILE A 1 85 ? -17.868 -3.274 13.409 1.00 94.56 85 ILE A C 1
ATOM 664 O O . ILE A 1 85 ? -18.805 -3.483 14.188 1.00 94.56 85 ILE A O 1
ATOM 668 N N . GLU A 1 86 ? -18.026 -3.116 12.097 1.00 92.94 86 GLU A N 1
ATOM 669 C CA . GLU A 1 86 ? -19.300 -3.018 11.389 1.00 92.94 86 GLU A CA 1
ATOM 670 C C . GLU A 1 86 ? -20.103 -4.321 11.469 1.00 92.94 86 GLU A C 1
ATOM 672 O O . GLU A 1 86 ? -21.260 -4.305 11.891 1.00 92.94 86 GLU A O 1
ATOM 677 N N . SER A 1 87 ? -19.471 -5.466 11.185 1.00 89.81 87 SER A N 1
ATOM 678 C CA . SER A 1 87 ? -20.124 -6.787 11.210 1.00 89.81 87 SER A CA 1
ATOM 679 C C . SER A 1 87 ? -20.744 -7.153 12.561 1.00 89.81 87 SER A C 1
ATOM 681 O O . SER A 1 87 ? -21.714 -7.904 12.611 1.00 89.81 87 SER A O 1
ATOM 683 N N . GLY A 1 88 ? -20.210 -6.628 13.668 1.00 89.19 88 GLY A N 1
ATOM 684 C CA . GLY A 1 88 ? -20.785 -6.829 15.002 1.00 89.19 88 GLY A CA 1
ATOM 685 C C . GLY A 1 88 ? -21.537 -5.631 15.563 1.00 89.19 88 GLY A C 1
ATOM 686 O O . GLY A 1 88 ? -21.868 -5.671 16.745 1.00 89.19 88 GLY A O 1
ATOM 687 N N . ARG A 1 89 ? -21.739 -4.562 14.776 1.00 89.12 89 ARG A N 1
ATOM 688 C CA . ARG A 1 89 ? -22.306 -3.270 15.214 1.00 89.12 89 ARG A CA 1
ATOM 689 C C . ARG A 1 89 ? -21.730 -2.809 16.559 1.00 89.12 89 ARG A C 1
ATOM 691 O O . ARG A 1 89 ? -22.451 -2.416 17.471 1.00 89.12 89 ARG A O 1
ATOM 698 N N . ARG A 1 90 ? -20.407 -2.902 16.703 1.00 93.00 90 ARG A N 1
ATOM 699 C CA . ARG A 1 90 ? -19.724 -2.654 17.977 1.00 93.00 90 ARG A CA 1
ATOM 700 C C . ARG A 1 90 ? -19.642 -1.154 18.239 1.00 93.00 90 ARG A C 1
ATOM 702 O O . ARG A 1 90 ? -18.910 -0.456 17.556 1.00 93.00 90 ARG A O 1
ATOM 709 N N . GLU A 1 91 ? -20.349 -0.663 19.250 1.00 93.31 91 GLU A N 1
ATOM 710 C CA . GLU A 1 91 ? -20.296 0.757 19.645 1.00 93.31 91 GLU A CA 1
ATOM 711 C C . GLU A 1 91 ? -19.107 1.072 20.569 1.00 93.31 91 GLU A C 1
ATOM 713 O O . GLU A 1 91 ? -18.574 2.183 20.572 1.00 93.31 91 GLU A O 1
ATOM 718 N N . ARG A 1 92 ? -18.685 0.082 21.367 1.00 93.38 92 ARG A N 1
ATOM 719 C CA . ARG A 1 92 ? -17.601 0.189 22.354 1.00 93.38 92 ARG A CA 1
ATOM 720 C C . ARG A 1 92 ? -16.901 -1.148 22.559 1.00 93.38 92 ARG A C 1
ATOM 722 O O . ARG A 1 92 ? -17.563 -2.181 22.649 1.00 93.38 92 ARG A O 1
ATOM 729 N N . PHE A 1 93 ? -15.578 -1.133 22.670 1.00 94.31 93 PHE A N 1
ATOM 730 C CA . PHE A 1 93 ? -14.761 -2.325 22.933 1.00 94.31 93 PHE A CA 1
ATOM 731 C C . PHE A 1 93 ? -13.367 -1.926 23.435 1.00 94.31 93 PHE A C 1
ATOM 733 O O . PHE A 1 93 ? -12.969 -0.771 23.299 1.00 94.31 93 PHE A O 1
ATOM 740 N N . SER A 1 94 ? -12.607 -2.852 24.026 1.00 93.25 94 SER A N 1
ATOM 741 C CA . SER A 1 94 ? -11.204 -2.583 24.371 1.00 93.25 94 SER A CA 1
ATOM 742 C C . SER A 1 94 ? -10.252 -2.975 23.239 1.00 93.25 94 SER A C 1
ATOM 744 O O . SER A 1 94 ? -10.535 -3.885 22.455 1.00 93.25 94 SER A O 1
ATOM 746 N N . ILE A 1 95 ? -9.074 -2.343 23.184 1.00 92.62 95 ILE A N 1
ATOM 747 C CA . ILE A 1 95 ? -8.010 -2.748 22.246 1.00 92.62 95 ILE A CA 1
ATOM 748 C C . ILE A 1 95 ? -7.632 -4.226 22.453 1.00 92.62 95 ILE A C 1
ATOM 750 O O . ILE A 1 95 ? -7.332 -4.936 21.493 1.00 92.62 95 ILE A O 1
ATOM 754 N N . ARG A 1 96 ? -7.677 -4.718 23.699 1.00 90.75 96 ARG A N 1
ATOM 755 C CA . ARG A 1 96 ? -7.427 -6.131 24.013 1.00 90.75 96 ARG A CA 1
ATOM 756 C C . ARG A 1 96 ? -8.460 -7.058 23.373 1.00 90.75 96 ARG A C 1
ATOM 758 O O . ARG A 1 96 ? -8.063 -8.106 22.867 1.00 90.75 96 ARG A O 1
ATOM 765 N N . ASP A 1 97 ? -9.739 -6.690 23.390 1.00 91.94 97 ASP A N 1
ATOM 766 C CA . ASP A 1 97 ? -10.807 -7.497 22.784 1.00 91.94 97 ASP A CA 1
ATOM 767 C C . ASP A 1 97 ? -10.627 -7.573 21.269 1.00 91.94 97 ASP A C 1
ATOM 769 O O . ASP A 1 97 ? -10.666 -8.663 20.695 1.00 91.94 97 ASP A O 1
ATOM 773 N N . ALA A 1 98 ? -10.333 -6.430 20.639 1.00 93.31 98 ALA A N 1
ATOM 774 C CA . ALA A 1 98 ? -10.011 -6.368 19.218 1.00 93.31 98 ALA A CA 1
ATOM 775 C C . ALA A 1 98 ? -8.810 -7.265 18.886 1.00 93.31 98 ALA A C 1
ATOM 777 O O . ALA A 1 98 ? -8.895 -8.098 17.988 1.00 93.31 98 ALA A O 1
ATOM 778 N N . TRP A 1 99 ? -7.721 -7.181 19.660 1.00 93.88 99 TRP A N 1
ATOM 779 C CA . TRP A 1 99 ? -6.540 -8.022 19.453 1.00 93.88 99 TRP A CA 1
ATOM 780 C C . TRP A 1 99 ? -6.840 -9.519 19.593 1.00 93.88 99 TRP A C 1
ATOM 782 O O . TRP A 1 99 ? -6.370 -10.309 18.782 1.00 93.88 99 TRP A O 1
ATOM 792 N N . GLN A 1 100 ? -7.634 -9.944 20.583 1.00 92.31 100 GLN A N 1
ATOM 793 C CA . GLN A 1 100 ? -7.924 -11.373 20.768 1.00 92.31 100 GLN A CA 1
ATOM 794 C C . GLN A 1 100 ? -8.639 -12.002 19.575 1.00 92.31 100 GLN A C 1
ATOM 796 O O . GLN A 1 100 ? -8.370 -13.163 19.262 1.00 92.31 100 GLN A O 1
ATOM 801 N N . VAL A 1 101 ? -9.509 -11.240 18.913 1.00 91.31 101 VAL A N 1
ATOM 802 C CA . VAL A 1 101 ? -10.235 -11.702 17.727 1.00 91.31 101 VAL A CA 1
ATOM 803 C C . VAL A 1 101 ? -9.383 -11.546 16.467 1.00 91.31 101 VAL A C 1
ATOM 805 O O . VAL A 1 101 ? -9.335 -12.448 15.635 1.00 91.31 101 VAL A O 1
ATOM 808 N N . LEU A 1 102 ? -8.670 -10.428 16.338 1.00 90.62 102 LEU A N 1
ATOM 809 C CA . LEU A 1 102 ? -7.973 -10.045 15.111 1.00 90.62 102 LEU A CA 1
ATOM 810 C C . LEU A 1 102 ? -6.513 -10.521 15.036 1.00 90.62 102 LEU A C 1
ATOM 812 O O . LEU A 1 102 ? -5.890 -10.372 13.989 1.00 90.62 102 LEU A O 1
ATOM 816 N N . LYS A 1 103 ? -5.961 -11.157 16.078 1.00 86.12 103 LYS A N 1
ATOM 817 C CA . LYS A 1 103 ? -4.580 -11.695 16.088 1.00 86.12 103 LYS A CA 1
ATOM 818 C C . LYS A 1 103 ? -4.268 -12.696 14.967 1.00 86.12 103 LYS A C 1
ATOM 820 O O . LYS A 1 103 ? -3.103 -12.914 14.669 1.00 86.12 103 LYS A O 1
ATOM 825 N N . GLY A 1 104 ? -5.281 -13.323 14.361 1.00 80.19 104 GLY A N 1
ATOM 826 C CA . GLY A 1 104 ? -5.097 -14.179 13.181 1.00 80.19 104 GLY A CA 1
ATOM 827 C C . GLY A 1 104 ? -4.936 -13.398 11.870 1.00 80.19 104 GLY A C 1
ATOM 828 O O . GLY A 1 104 ? -4.454 -13.942 10.885 1.00 80.19 104 GLY A O 1
ATOM 829 N N . SER A 1 105 ? -5.341 -12.127 11.847 1.00 75.62 105 SER A N 1
ATOM 830 C CA . SER A 1 105 ? -5.328 -11.253 10.666 1.00 75.62 105 SER A CA 1
ATOM 831 C C . SER A 1 105 ? -4.329 -10.098 10.754 1.00 75.62 105 SER A C 1
ATOM 833 O O . SER A 1 105 ? -4.080 -9.434 9.748 1.00 75.62 105 SER A O 1
ATOM 835 N N . PHE A 1 106 ? -3.784 -9.846 11.944 1.00 79.94 106 PHE A N 1
ATOM 836 C CA . PHE A 1 106 ? -2.758 -8.844 12.214 1.00 79.94 106 PHE A CA 1
ATOM 837 C C . PHE A 1 106 ? -1.495 -9.548 12.705 1.00 79.94 106 PHE A C 1
ATOM 839 O O . PHE A 1 106 ? -1.528 -10.241 13.720 1.00 79.94 106 PHE A O 1
ATOM 846 N N . LEU A 1 107 ? -0.379 -9.355 11.996 1.00 76.38 107 LEU A N 1
ATOM 847 C CA . LEU A 1 107 ? 0.897 -10.005 12.311 1.00 76.38 107 LEU A CA 1
ATOM 848 C C . LEU A 1 107 ? 1.501 -9.465 13.611 1.00 76.38 107 LEU A C 1
ATOM 850 O O . LEU A 1 107 ? 2.105 -10.216 14.378 1.00 76.38 107 LEU A O 1
ATOM 854 N N . ARG A 1 108 ? 1.347 -8.161 13.872 1.00 84.44 108 ARG A N 1
ATOM 855 C CA . ARG A 1 108 ? 1.885 -7.495 15.063 1.00 84.44 108 ARG A CA 1
ATOM 856 C C . ARG A 1 108 ? 0.851 -6.567 15.687 1.00 84.44 108 ARG A C 1
ATOM 858 O O . ARG A 1 108 ? 0.027 -5.962 15.008 1.00 84.44 108 ARG A O 1
ATOM 865 N N . MET A 1 109 ? 0.977 -6.366 16.999 1.00 86.06 109 MET A N 1
ATOM 866 C CA . MET A 1 109 ? 0.177 -5.376 17.732 1.00 86.06 109 MET A CA 1
ATOM 867 C C . MET A 1 109 ? 0.397 -3.948 17.205 1.00 86.06 109 MET A C 1
ATOM 869 O O . MET A 1 109 ? -0.514 -3.130 17.277 1.00 86.06 109 MET A O 1
ATOM 873 N N . ALA A 1 110 ? 1.590 -3.647 16.678 1.00 86.50 110 ALA A N 1
ATOM 874 C CA . ALA A 1 110 ? 1.883 -2.363 16.042 1.00 86.50 110 ALA A CA 1
ATOM 875 C C . ALA A 1 110 ? 0.960 -2.108 14.840 1.00 86.50 110 ALA A C 1
ATOM 877 O O . ALA A 1 110 ? 0.344 -1.055 14.772 1.00 86.50 110 ALA A O 1
ATOM 878 N N . ASP A 1 111 ? 0.751 -3.117 13.988 1.00 85.56 111 ASP A N 1
ATOM 879 C CA . ASP A 1 111 ? -0.103 -2.994 12.800 1.00 85.56 111 ASP A CA 1
ATOM 880 C C . ASP A 1 111 ? -1.573 -2.718 13.187 1.00 85.56 111 ASP A C 1
ATOM 882 O O . ASP A 1 111 ? -2.286 -1.981 12.509 1.00 85.56 111 ASP A O 1
ATOM 886 N N . LEU A 1 112 ? -2.034 -3.283 14.314 1.00 91.00 112 LEU A N 1
ATOM 887 C CA . LEU A 1 112 ? -3.370 -3.005 14.852 1.00 91.00 112 LEU A CA 1
ATOM 888 C C . LEU A 1 112 ? -3.475 -1.582 15.423 1.00 91.00 112 LEU A C 1
ATOM 890 O O . LEU A 1 112 ? -4.524 -0.954 15.298 1.00 91.00 112 LEU A O 1
ATOM 894 N N . ARG A 1 113 ? -2.410 -1.063 16.041 1.00 91.00 113 ARG A N 1
ATOM 895 C CA . ARG A 1 113 ? -2.377 0.325 16.529 1.00 91.00 113 ARG A CA 1
ATOM 896 C C . ARG A 1 113 ? -2.401 1.317 15.373 1.00 91.00 113 ARG A C 1
ATOM 898 O O . ARG A 1 113 ? -3.252 2.193 15.386 1.00 91.00 113 ARG A O 1
ATOM 905 N N . ASP A 1 114 ? -1.598 1.095 14.336 1.00 90.19 114 ASP A N 1
ATOM 906 C CA . ASP A 1 114 ? -1.573 1.956 13.147 1.00 90.19 114 ASP A CA 1
ATOM 907 C C . ASP A 1 114 ? -2.952 2.044 12.462 1.00 90.19 114 ASP A C 1
ATOM 909 O O . ASP A 1 114 ? -3.311 3.085 11.897 1.00 90.19 114 ASP A O 1
ATOM 913 N N . ALA A 1 115 ? -3.729 0.953 12.518 1.00 92.50 115 ALA A N 1
ATOM 914 C CA . ALA A 1 115 ? -5.109 0.894 12.044 1.00 92.50 115 ALA A CA 1
ATOM 915 C C . ALA A 1 115 ? -6.070 1.717 12.918 1.00 92.50 115 ALA A C 1
ATOM 917 O O . ALA A 1 115 ? -6.899 2.449 12.376 1.00 92.50 115 ALA A O 1
ATOM 918 N N . PHE A 1 116 ? -5.956 1.628 14.250 1.00 94.44 116 PHE A N 1
ATOM 919 C CA . PHE A 1 116 ? -6.715 2.489 15.164 1.00 94.44 116 PHE A CA 1
ATOM 920 C C . PHE A 1 116 ? -6.384 3.962 14.948 1.00 94.44 116 PHE A C 1
ATOM 922 O O . PHE A 1 116 ? -7.308 4.755 14.792 1.00 94.44 116 PHE A O 1
ATOM 929 N N . ASP A 1 117 ? -5.098 4.300 14.855 1.00 92.88 117 ASP A N 1
ATOM 930 C CA . ASP A 1 117 ? -4.636 5.671 14.644 1.00 92.88 117 ASP A CA 1
ATOM 931 C C . ASP A 1 117 ? -5.232 6.247 13.354 1.00 92.88 117 ASP A C 1
ATOM 933 O O . ASP A 1 117 ? -5.744 7.360 13.351 1.00 92.88 117 ASP A O 1
ATOM 937 N N . LEU A 1 118 ? -5.259 5.470 12.262 1.00 92.69 118 LEU A N 1
ATOM 938 C CA . LEU A 1 118 ? -5.858 5.917 11.000 1.00 92.69 118 LEU A CA 1
ATOM 939 C C . LEU A 1 118 ? -7.385 6.109 11.093 1.00 92.69 118 LEU A C 1
ATOM 941 O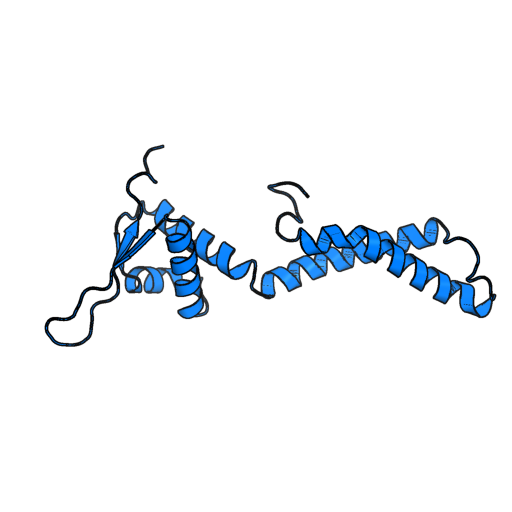 O . LEU A 1 118 ? -7.927 7.051 10.510 1.00 92.69 118 LEU A O 1
ATOM 945 N N . LEU A 1 119 ? -8.103 5.226 11.793 1.00 94.25 119 LEU A N 1
ATOM 946 C CA . LEU A 1 119 ? -9.548 5.387 12.001 1.00 94.25 119 LEU A CA 1
ATOM 947 C C . LEU A 1 119 ? -9.863 6.580 12.915 1.00 94.25 119 LEU A C 1
ATOM 949 O O . LEU A 1 119 ? -10.865 7.266 12.703 1.00 94.25 119 LEU A O 1
ATOM 953 N N . GLU A 1 120 ? -9.018 6.842 13.908 1.00 94.88 120 GLU A N 1
ATOM 954 C CA . GLU A 1 120 ? -9.138 7.973 14.827 1.00 94.88 120 GLU A CA 1
ATOM 955 C C . GLU A 1 120 ? -8.815 9.305 14.134 1.00 94.88 120 GLU A C 1
ATOM 957 O O . GLU A 1 120 ? -9.613 10.237 14.224 1.00 94.88 120 GLU A O 1
ATOM 962 N N . GLU A 1 121 ? -7.744 9.369 13.333 1.00 92.12 121 GLU A N 1
ATOM 963 C CA . GLU A 1 121 ? -7.408 10.511 12.462 1.00 92.12 121 GLU A CA 1
ATOM 964 C C . GLU A 1 121 ? -8.581 10.905 11.549 1.00 92.12 121 GLU A C 1
ATOM 966 O O . GLU A 1 121 ? -8.830 12.085 11.304 1.00 92.12 121 GLU A O 1
ATOM 971 N N . ARG A 1 122 ? -9.332 9.915 11.052 1.00 90.75 122 ARG A N 1
ATOM 972 C CA . ARG A 1 122 ? -10.507 10.123 10.191 1.00 90.75 122 ARG A CA 1
ATOM 973 C C . ARG A 1 122 ? -11.813 10.342 10.966 1.00 90.75 122 ARG A C 1
ATOM 975 O O . ARG A 1 122 ? -12.867 10.512 10.351 1.00 90.75 122 ARG A O 1
ATOM 982 N N . GLY A 1 123 ? -11.770 10.309 12.297 1.00 92.44 123 GLY A N 1
ATOM 983 C CA . GLY A 1 123 ? -12.916 10.536 13.174 1.00 92.44 123 GLY A CA 1
ATOM 984 C C . GLY A 1 123 ? -13.955 9.412 13.183 1.00 92.44 123 GLY A C 1
ATOM 985 O O . GLY A 1 123 ? -15.118 9.680 13.474 1.00 92.44 123 GLY A O 1
ATOM 986 N N . TYR A 1 124 ? -13.580 8.179 12.832 1.00 93.88 124 TYR A N 1
ATOM 987 C CA . TYR A 1 124 ? -14.465 7.004 12.887 1.00 93.88 124 TYR A CA 1
ATOM 988 C C . TYR A 1 124 ? -14.546 6.431 14.302 1.00 93.88 124 TYR A C 1
ATOM 990 O O . TYR A 1 124 ? -15.600 5.962 14.738 1.00 93.88 124 TYR A O 1
ATOM 998 N N . VAL A 1 125 ? -13.425 6.468 15.022 1.00 95.50 125 VAL A N 1
ATOM 999 C CA . VAL A 1 125 ? -13.305 5.968 16.391 1.00 95.50 125 VAL A CA 1
ATOM 1000 C C . VAL A 1 125 ? -12.568 6.972 17.269 1.00 95.50 125 VAL A C 1
ATOM 1002 O O . VAL A 1 125 ? -11.932 7.896 16.771 1.00 95.50 125 VAL A O 1
ATOM 1005 N N . ARG A 1 126 ? -12.652 6.786 18.584 1.00 94.81 126 ARG A N 1
ATOM 1006 C CA . ARG A 1 126 ? -11.891 7.543 19.576 1.00 94.81 126 ARG A CA 1
ATOM 1007 C C . ARG A 1 126 ? -11.341 6.608 20.639 1.00 94.81 126 ARG A C 1
ATOM 1009 O O . ARG A 1 126 ? -12.108 5.850 21.241 1.00 94.81 126 ARG A O 1
ATOM 1016 N N . THR A 1 127 ? -10.046 6.701 20.911 1.00 92.75 127 THR A N 1
ATOM 1017 C CA . THR A 1 127 ? -9.380 5.895 21.935 1.00 92.75 127 THR A CA 1
ATOM 1018 C C . THR A 1 127 ? -9.323 6.665 23.252 1.00 92.75 127 THR A C 1
ATOM 1020 O O . THR A 1 127 ? -8.858 7.799 23.324 1.00 92.75 127 THR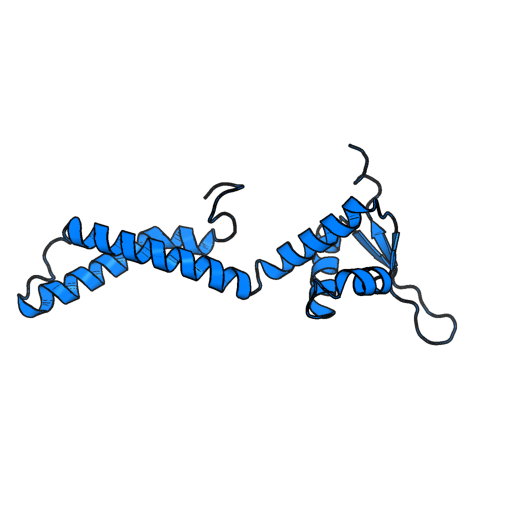 A O 1
ATOM 1023 N N . VAL A 1 128 ? -9.798 6.050 24.334 1.00 90.88 128 VAL A N 1
ATOM 1024 C CA . VAL A 1 128 ? -9.805 6.639 25.677 1.00 90.88 128 VAL A CA 1
ATOM 1025 C C . VAL A 1 128 ? -8.989 5.767 26.619 1.00 90.88 128 VAL A C 1
ATOM 1027 O O . VAL A 1 128 ? -9.322 4.608 26.886 1.00 90.88 128 VAL A O 1
ATOM 1030 N N . ILE A 1 129 ? -7.920 6.349 27.157 1.00 85.69 129 ILE A N 1
ATOM 1031 C CA . ILE A 1 129 ? -7.093 5.745 28.201 1.00 85.69 129 ILE A CA 1
ATOM 1032 C C . ILE A 1 129 ? -7.626 6.232 29.547 1.00 85.69 129 ILE A C 1
ATOM 1034 O O . ILE A 1 129 ? -7.692 7.436 29.789 1.00 85.69 129 ILE A O 1
ATOM 1038 N N . ARG A 1 130 ? -8.021 5.305 30.423 1.00 78.06 130 ARG A N 1
ATOM 1039 C CA . ARG A 1 130 ? -8.423 5.643 31.793 1.00 78.06 130 ARG A CA 1
ATOM 1040 C C . ARG A 1 130 ? -7.229 5.499 32.742 1.00 78.06 130 ARG A C 1
ATOM 1042 O O . ARG A 1 130 ? -6.541 4.477 32.659 1.00 78.06 130 ARG A O 1
ATOM 1049 N N . PRO A 1 131 ? -6.985 6.478 33.633 1.00 70.25 131 PRO A N 1
ATOM 1050 C CA . PRO A 1 131 ? -5.992 6.339 34.691 1.00 70.25 131 PRO A CA 1
ATOM 1051 C C . PRO A 1 131 ? -6.309 5.135 35.582 1.00 70.25 131 PRO A C 1
ATOM 1053 O O . PRO A 1 131 ? -7.474 4.799 35.795 1.00 70.25 131 PRO A O 1
ATOM 1056 N N . SER A 1 132 ? -5.267 4.486 36.095 1.00 71.56 132 SER A N 1
ATOM 1057 C CA . SER A 1 132 ? -5.405 3.450 37.119 1.00 71.56 132 SER A CA 1
ATOM 1058 C C . SER A 1 132 ? -5.393 4.109 38.495 1.00 71.56 132 SER A C 1
ATOM 1060 O O . SER A 1 132 ? -4.448 4.833 38.798 1.00 71.56 132 SER A O 1
ATOM 1062 N N . GLU A 1 133 ? -6.391 3.836 39.336 1.00 70.88 133 GLU A N 1
ATOM 1063 C CA . GLU A 1 133 ? -6.389 4.238 40.756 1.00 70.88 133 GLU A CA 1
ATOM 1064 C C . GLU A 1 133 ? -5.596 3.251 41.644 1.00 70.88 133 GLU A C 1
ATOM 1066 O O . GLU A 1 133 ? -5.517 3.412 42.858 1.00 70.88 133 GLU A O 1
ATOM 1071 N N . GLY A 1 134 ? -4.961 2.241 41.036 1.00 67.44 134 GLY A N 1
ATOM 1072 C CA . GLY A 1 134 ? -4.088 1.272 41.695 1.00 67.44 134 GLY A CA 1
ATOM 1073 C C . GLY A 1 134 ? -3.916 0.003 40.852 1.00 67.44 134 GLY A C 1
ATOM 1074 O O . GLY A 1 134 ? -4.886 -0.557 40.350 1.00 67.44 134 GLY A O 1
ATOM 1075 N N . GLY A 1 135 ? -2.676 -0.470 40.681 1.00 75.56 135 GLY A N 1
ATOM 1076 C CA . GLY A 1 135 ? -2.361 -1.666 39.881 1.00 75.56 135 GLY A CA 1
ATOM 1077 C C . GLY A 1 135 ? -2.176 -1.409 38.374 1.00 75.56 135 GLY A C 1
ATOM 1078 O O . GLY A 1 135 ? -2.058 -0.264 37.929 1.00 75.56 135 GLY A O 1
ATOM 1079 N N . ARG A 1 136 ? -2.099 -2.489 37.574 1.00 73.12 136 ARG A N 1
ATOM 1080 C CA . ARG A 1 136 ? -1.820 -2.422 36.123 1.00 73.12 136 ARG A CA 1
ATOM 1081 C C . ARG A 1 136 ? -2.920 -1.632 35.391 1.00 73.12 136 ARG A C 1
ATOM 1083 O O . ARG A 1 136 ? -4.086 -1.992 35.541 1.00 73.12 136 ARG A O 1
ATOM 1090 N N . PRO A 1 137 ? -2.571 -0.642 34.546 1.00 74.56 137 PRO A N 1
ATOM 1091 C CA . PRO A 1 137 ? -3.558 0.139 33.808 1.00 74.56 137 PRO A CA 1
ATOM 1092 C C . PRO A 1 137 ? -4.505 -0.730 32.968 1.00 74.56 137 PRO A C 1
ATOM 1094 O O . PRO A 1 137 ? -4.045 -1.696 32.340 1.00 74.56 137 PRO A O 1
ATOM 1097 N N . PRO A 1 138 ? -5.808 -0.398 32.927 1.00 79.50 138 PRO A N 1
ATOM 1098 C CA . PRO A 1 138 ? -6.766 -1.101 32.086 1.00 79.50 138 PRO A CA 1
ATOM 1099 C C . PRO A 1 138 ? -6.439 -0.905 30.599 1.00 79.50 138 PRO A C 1
ATOM 1101 O O . PRO A 1 138 ? -5.802 0.070 30.198 1.00 79.50 138 PRO A O 1
ATOM 1104 N N . SER A 1 139 ? -6.880 -1.847 29.759 1.00 83.31 139 SER A N 1
ATOM 1105 C CA . SER A 1 139 ? -6.723 -1.705 28.308 1.00 83.31 139 SER A CA 1
ATOM 1106 C C . SER A 1 139 ? -7.504 -0.475 27.819 1.00 83.31 139 SER A C 1
ATOM 1108 O O . SER A 1 139 ? -8.633 -0.272 28.278 1.00 83.31 139 SER A O 1
ATOM 1110 N N . PRO A 1 140 ? -6.945 0.335 26.899 1.00 90.88 140 PRO A N 1
ATOM 1111 C CA . PRO A 1 140 ? -7.658 1.481 26.347 1.00 90.88 140 PRO A CA 1
ATOM 1112 C C . PRO A 1 140 ? -9.001 1.064 25.745 1.00 90.88 140 PRO A C 1
ATOM 1114 O O . PRO A 1 140 ? -9.108 0.017 25.097 1.00 90.88 140 PRO A O 1
ATOM 1117 N N . THR A 1 141 ? -10.023 1.882 25.986 1.00 92.88 141 THR A N 1
ATOM 1118 C CA . THR A 1 141 ? -11.374 1.669 25.457 1.00 92.88 141 THR A CA 1
ATOM 1119 C C . THR A 1 141 ? -11.547 2.486 24.188 1.00 92.88 141 THR A C 1
ATOM 1121 O O . THR A 1 141 ? -11.245 3.675 24.177 1.00 92.88 141 THR A O 1
ATOM 1124 N N . VAL A 1 142 ? -12.049 1.852 23.137 1.00 94.62 142 VAL A N 1
ATOM 1125 C CA . VAL A 1 142 ? -12.350 2.472 21.850 1.00 94.62 142 VAL A CA 1
ATOM 1126 C C . VAL A 1 142 ? -13.855 2.701 21.759 1.00 94.62 142 VAL A C 1
ATOM 1128 O O . VAL A 1 142 ? -14.645 1.795 22.033 1.00 94.62 142 VAL A O 1
ATOM 1131 N N . PHE A 1 143 ? -14.238 3.917 21.382 1.00 95.19 143 PHE A N 1
ATOM 1132 C CA . PHE A 1 143 ? -15.615 4.320 21.106 1.00 95.19 143 PHE A CA 1
ATOM 1133 C C . PHE A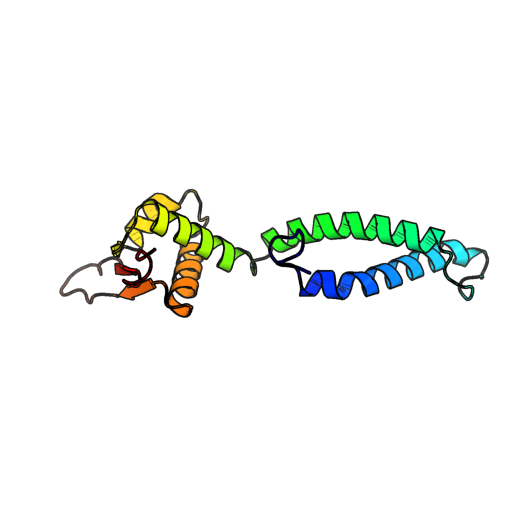 1 143 ? -15.777 4.562 19.613 1.00 95.19 143 PHE A C 1
ATOM 1135 O O . PHE A 1 143 ? -14.951 5.248 19.015 1.00 95.19 143 PHE A O 1
ATOM 1142 N N . VAL A 1 144 ? -16.837 4.030 19.016 1.00 95.44 144 VAL A N 1
ATOM 1143 C CA . VAL A 1 144 ? -17.158 4.265 17.604 1.00 95.44 144 VAL A CA 1
ATOM 1144 C C . VAL A 1 144 ? -18.100 5.465 17.501 1.00 95.44 144 VAL A C 1
ATOM 1146 O O . VAL A 1 144 ? -18.959 5.659 18.362 1.00 95.44 144 VAL A O 1
ATOM 1149 N N . ARG A 1 145 ? -17.926 6.306 16.477 1.00 92.75 145 ARG A N 1
ATOM 1150 C CA . ARG A 1 145 ? -18.687 7.553 16.304 1.00 92.75 145 ARG A CA 1
ATOM 1151 C C . ARG A 1 145 ? -20.193 7.272 16.119 1.00 92.75 145 ARG A C 1
ATOM 1153 O O . ARG A 1 145 ? -20.469 6.656 15.104 1.00 92.75 145 ARG A O 1
ATOM 1160 N N . PRO A 1 146 ? -21.127 7.754 16.989 1.00 86.12 146 PRO A N 1
ATOM 1161 C CA . PRO A 1 146 ? -22.582 7.429 17.088 1.00 86.12 146 PRO A CA 1
ATOM 1162 C C . PRO A 1 146 ? -23.49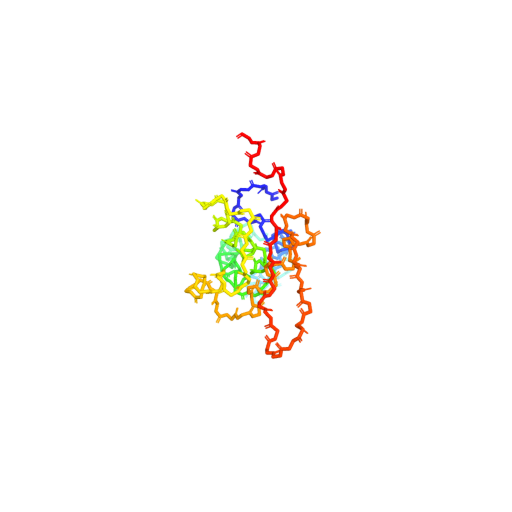7 7.562 15.842 1.00 86.12 146 PRO A C 1
ATOM 1164 O O . PRO A 1 146 ? -24.630 7.084 15.853 1.00 86.12 146 PRO A O 1
ATOM 1167 N N . ASP A 1 147 ? -23.014 8.126 14.744 1.00 86.69 147 ASP A N 1
ATOM 1168 C CA . ASP A 1 147 ? -23.738 8.266 13.475 1.00 86.69 147 ASP A CA 1
ATOM 1169 C C . ASP A 1 147 ? -23.496 7.115 12.477 1.00 86.69 147 ASP A C 1
ATOM 1171 O O . ASP A 1 147 ? -24.268 6.971 11.532 1.00 86.69 147 ASP A O 1
ATOM 1175 N N . MET A 1 148 ? -22.501 6.251 12.704 1.00 83.50 148 MET A N 1
ATOM 1176 C CA . MET A 1 148 ? -22.070 5.222 11.742 1.00 83.50 148 MET A CA 1
ATOM 1177 C C . MET A 1 148 ? -23.087 4.100 11.452 1.00 83.50 148 MET A C 1
ATOM 1179 O O . MET A 1 148 ? -22.901 3.347 10.505 1.00 83.50 148 MET A O 1
ATOM 1183 N N . TRP A 1 149 ? -24.163 3.975 12.231 1.00 80.88 149 TRP A N 1
ATOM 1184 C CA . TRP A 1 149 ? -25.200 2.935 12.083 1.00 80.88 149 TRP A CA 1
ATOM 1185 C C . TRP A 1 149 ? -26.533 3.499 11.588 1.00 80.88 149 TRP A C 1
ATOM 1187 O O . TRP A 1 149 ? -27.501 2.745 11.488 1.00 80.88 149 TRP A O 1
ATOM 1197 N N . ARG A 1 150 ? -26.614 4.815 11.343 1.00 62.62 150 ARG A N 1
ATOM 1198 C CA . ARG A 1 150 ? -27.819 5.486 10.842 1.00 62.62 150 ARG A CA 1
ATOM 1199 C C . ARG A 1 150 ? -27.834 5.442 9.313 1.00 62.62 150 ARG A C 1
ATOM 1201 O O . ARG A 1 150 ? -27.654 6.468 8.664 1.00 62.62 150 ARG A O 1
ATOM 1208 N N . MET A 1 151 ? -28.025 4.250 8.760 1.00 50.03 151 MET A N 1
ATOM 1209 C CA . MET A 1 151 ? -28.386 4.025 7.357 1.00 50.03 151 MET A CA 1
ATOM 1210 C C . MET A 1 151 ? -29.494 2.985 7.282 1.00 50.03 151 MET A C 1
ATOM 1212 O O . MET A 1 151 ? -29.442 2.024 8.084 1.00 50.03 151 MET A O 1
#

Sequence (151 aa):
MRPGRTLEYLTDWGGKTPGMAARVAGIFHVVETVIAHTWQEEVPLATMARALDYMAVATAHARQAFSIMGSDQRLASAQRLWEWIESGRRERFSIRDAWQVLKGSFLRMADLRDAFDLLEERGYVRTVIRPSEGGRPPSPTVFVRPDMWRM

Foldseek 3Di:
DDPPDPCPVPCVPVVCLVVQLVVQLLVQLCVVCVVVVCSVDDRDPVSSVVSVVVSVVVVVVVSVVVVVVPPVLLVVLLVVLVCVCVVVVPQKDFLVVSCVVCVVPDVDSVSNVSSVVVCVVVVQKDWAFDDDPDDDGDGIMIGGDVCPPVD

Secondary structure (DSSP, 8-state):
--TTSTTGGGHHHHHHHHHHHHHHHHHHHHHHHTTTT-TTSPPPHHHHHHHHHHHHHHHHHHHHHHHHSSHHHHHHHHHHHHHHHHHTT-SEEEHHHHHHHHTTT-SSHHHHHHHHHHHHHTTSEEEEPPPPSSSSPPPPEEEE-TTTT--

Radius of gyration: 24.47 Å; chains: 1; bounding box: 54×25×79 Å

pLDDT: mean 86.29, std 11.34, range [49.12, 97.94]